Protein AF-A0A6S9CCI7-F1 (afdb_monomer_lite)

InterPro domains:
  IPR003323 OTU domain [PS50802] (59-179)
  IPR019400 Peptidase C65, otubain [PF10275] (10-179)
  IPR038765 Papain-like cysteine peptidase superfamily [SSF54001] (11-179)
  IPR042467 Peptidase C65, otubain, subdomain 2 [G3DSA:1.20.1300.20] (3-134)

Sequence (179 aa):
MKYIEAKNSIDLVAQRGYDRSTIEMFHEELVDLFTSLSPPSSSDSSPPQLNQSTLHSTLNEENAMSDYCTWYLRLLTACHLKSDPDRFIYFLDVDDGQYPGGMDIPTFCSREVEPMGRECGMVQVLALAEVMGVRVVIEYMDGRGGSGGGLVCHEFGKEDAKMTIFLLYRPGHYDILYK

Foldseek 3Di:
DALVLLLCVLVLLVVLPDDSVVLVVLSVLLSLLRQLCDDDDPDPDRDHRDDPVRNVVQCPDPPHSVVSPQLVLLSQLLSQCVVCQVVLQVVVPQPPPPDPPGDGSNRCSVPARNDPPHDDDPSSVQSSCASVLEKEKEFEPAPPADPPRGTDIDIHHDPPRPHYWYWYDDVVDIDGDDD

Organism: NCBI:txid49249

pLDDT: mean 86.78, std 11.99, range [52.09, 97.06]

Radius of gyration: 17.75 Å; chains: 1; bounding box: 38×32×54 Å

Secondary structure (DSSP, 8-state):
--HHHHHHHHHHHHHTT--HHHHHHHHHHHHHHHHHHSPPPSSS-PPPPPPHHHHHHHHTSTTSHHHHHHHHHHHHHHHHHTTSHHHHGGGS-SSSSSSTT---HHHHIIIIISSTTPPP-HHHHHHHHHHTT-EEEEEEEEEEEPTTSPEEEEEES-TT-S-EEEEEEETTEEEEEP-

Structure (mmCIF, N/CA/C/O backbone):
data_AF-A0A6S9CCI7-F1
#
_entry.id   AF-A0A6S9CCI7-F1
#
loop_
_atom_site.group_PDB
_atom_site.id
_atom_site.type_symbol
_atom_site.label_atom_id
_atom_site.label_alt_id
_atom_site.label_comp_id
_atom_site.label_asym_id
_atom_site.label_entity_id
_atom_site.label_seq_id
_atom_site.pdbx_PDB_ins_code
_atom_site.Cartn_x
_atom_site.Cartn_y
_atom_site.Cartn_z
_atom_site.occupancy
_atom_site.B_iso_or_equiv
_atom_site.auth_seq_id
_atom_site.auth_comp_id
_atom_site.auth_asym_id
_atom_site.auth_atom_id
_atom_site.pdbx_PDB_model_num
ATOM 1 N N . MET A 1 1 ? -8.063 -5.995 5.539 1.00 68.19 1 MET A N 1
ATOM 2 C CA . MET A 1 1 ? -7.111 -6.234 6.617 1.00 68.19 1 MET A CA 1
ATOM 3 C C . MET A 1 1 ? -7.850 -5.920 7.887 1.00 68.19 1 MET A C 1
ATOM 5 O O . MET A 1 1 ? -8.318 -4.800 8.054 1.00 68.19 1 MET A O 1
ATOM 9 N N . LYS A 1 2 ? -8.089 -6.923 8.721 1.00 73.81 2 LYS A N 1
ATOM 10 C CA . LYS A 1 2 ? -8.662 -6.728 10.055 1.00 73.81 2 LYS A CA 1
ATOM 11 C C . LYS A 1 2 ? -7.560 -6.296 11.021 1.00 73.81 2 LYS A C 1
ATOM 13 O O . LYS A 1 2 ? -6.393 -6.579 10.776 1.00 73.81 2 LYS A O 1
ATOM 18 N N . TYR A 1 3 ? -7.937 -5.731 12.167 1.00 72.62 3 TYR A N 1
ATOM 19 C CA . TYR A 1 3 ? -7.005 -5.401 13.254 1.00 72.62 3 TYR A CA 1
ATOM 20 C C . TYR A 1 3 ? -6.021 -6.541 13.583 1.00 72.62 3 TYR A C 1
ATOM 22 O O . TYR A 1 3 ? -4.822 -6.317 13.682 1.00 72.62 3 TYR A O 1
ATOM 30 N N . ILE A 1 4 ? -6.505 -7.786 13.679 1.00 70.06 4 ILE A N 1
ATOM 31 C CA . ILE A 1 4 ? -5.660 -8.960 13.972 1.00 70.06 4 ILE A CA 1
ATOM 32 C C . ILE A 1 4 ? -4.626 -9.204 12.863 1.00 70.06 4 ILE A C 1
ATOM 34 O O . ILE A 1 4 ? -3.488 -9.566 13.147 1.00 70.06 4 ILE A O 1
ATOM 38 N N . GLU A 1 5 ? -5.011 -9.003 11.604 1.00 80.19 5 GLU A N 1
ATOM 39 C CA . GLU A 1 5 ? -4.107 -9.164 10.462 1.00 80.19 5 GLU A CA 1
ATOM 40 C C . GLU A 1 5 ? -3.040 -8.065 10.476 1.00 80.19 5 GLU A C 1
ATOM 42 O O . GLU A 1 5 ? -1.868 -8.374 10.292 1.00 80.19 5 GLU A O 1
ATOM 47 N N . ALA A 1 6 ? -3.421 -6.817 10.779 1.00 79.06 6 ALA A N 1
ATOM 48 C CA . ALA A 1 6 ? -2.479 -5.711 10.952 1.00 79.06 6 ALA A CA 1
ATOM 49 C C . ALA A 1 6 ? -1.524 -5.956 12.126 1.00 79.06 6 ALA A C 1
ATOM 51 O O . ALA A 1 6 ? -0.321 -5.800 11.991 1.00 79.06 6 ALA A O 1
ATOM 52 N N . LYS A 1 7 ? -2.019 -6.438 13.267 1.00 83.19 7 LYS A N 1
ATOM 53 C CA . LYS A 1 7 ? -1.173 -6.753 14.425 1.00 83.19 7 LYS A CA 1
ATOM 54 C C . LYS A 1 7 ? -0.117 -7.819 14.110 1.00 83.19 7 LYS A C 1
ATOM 56 O O . LYS A 1 7 ? 1.019 -7.703 14.554 1.00 83.19 7 LYS A O 1
ATOM 61 N N . ASN A 1 8 ? -0.477 -8.829 13.323 1.00 87.94 8 ASN A N 1
ATOM 62 C CA . ASN A 1 8 ? 0.421 -9.933 12.980 1.00 87.94 8 ASN A CA 1
ATOM 63 C C . ASN A 1 8 ? 1.286 -9.653 11.737 1.00 87.94 8 ASN A C 1
ATOM 65 O O . ASN A 1 8 ? 2.134 -10.473 11.384 1.00 87.94 8 ASN A O 1
ATOM 69 N N . SER A 1 9 ? 1.095 -8.522 11.048 1.00 89.31 9 SER A N 1
ATOM 70 C CA . SER A 1 9 ? 1.793 -8.258 9.786 1.00 89.31 9 SER A CA 1
ATOM 71 C C . SER A 1 9 ? 3.292 -8.021 9.957 1.00 89.31 9 SER A C 1
ATOM 73 O O . SER A 1 9 ? 4.051 -8.256 9.021 1.00 89.31 9 SER A O 1
ATOM 75 N N . ILE A 1 10 ? 3.748 -7.634 11.151 1.00 91.56 10 ILE A N 1
ATOM 76 C CA . ILE A 1 10 ? 5.177 -7.464 11.439 1.00 91.56 10 ILE A CA 1
ATOM 77 C C . ILE A 1 10 ? 5.970 -8.766 11.280 1.00 91.56 10 ILE A C 1
ATOM 79 O O . ILE A 1 10 ? 7.098 -8.736 10.793 1.00 91.56 10 ILE A O 1
ATOM 83 N N . ASP A 1 11 ? 5.372 -9.918 11.598 1.00 90.12 11 ASP A N 1
ATOM 84 C CA . ASP A 1 11 ? 6.037 -11.214 11.438 1.00 90.12 11 ASP A CA 1
ATOM 85 C C . ASP A 1 11 ? 6.180 -11.585 9.954 1.00 90.12 11 ASP A C 1
ATOM 87 O O . ASP A 1 11 ? 7.211 -12.126 9.551 1.00 90.12 11 ASP A O 1
ATOM 91 N N . LEU A 1 12 ? 5.182 -11.246 9.125 1.00 87.31 12 LEU A N 1
ATOM 92 C CA . LEU A 1 12 ? 5.253 -11.415 7.670 1.00 87.31 12 LEU A CA 1
ATOM 93 C C . LEU A 1 12 ? 6.400 -10.588 7.087 1.00 87.31 12 LEU A C 1
ATOM 95 O O . LEU A 1 12 ? 7.169 -11.086 6.269 1.00 87.31 12 LEU A O 1
ATOM 99 N N . VAL A 1 13 ? 6.517 -9.335 7.520 1.00 89.56 13 VAL A N 1
ATOM 100 C CA . VAL A 1 13 ? 7.564 -8.425 7.061 1.00 89.56 13 VAL A CA 1
ATOM 101 C C . VAL A 1 13 ? 8.944 -8.916 7.517 1.00 89.56 13 VAL A C 1
ATOM 103 O O . VAL A 1 13 ? 9.854 -9.038 6.700 1.00 89.56 13 VAL A O 1
ATOM 106 N N . ALA A 1 14 ? 9.099 -9.312 8.782 1.00 89.94 14 ALA A N 1
ATOM 107 C CA . ALA A 1 14 ? 10.364 -9.838 9.298 1.00 89.94 14 ALA A CA 1
ATOM 108 C C . ALA A 1 14 ? 10.836 -11.103 8.550 1.00 89.94 14 ALA A C 1
ATOM 110 O O . ALA A 1 14 ? 12.015 -11.236 8.223 1.00 89.94 14 ALA A O 1
ATOM 111 N N . GLN A 1 15 ? 9.916 -12.005 8.185 1.00 89.19 15 GLN A N 1
ATOM 112 C CA . GLN A 1 15 ? 10.227 -13.194 7.374 1.00 89.19 15 GLN A CA 1
ATOM 113 C C . GLN A 1 15 ? 10.758 -12.862 5.969 1.00 89.19 15 GLN A C 1
ATOM 115 O O . GLN A 1 15 ? 11.379 -13.714 5.332 1.00 89.19 15 GLN A O 1
ATOM 120 N N . ARG A 1 16 ? 10.536 -11.639 5.473 1.00 87.25 16 ARG A N 1
ATOM 121 C CA . ARG A 1 16 ? 11.053 -11.150 4.183 1.00 87.25 16 ARG A CA 1
ATOM 122 C C . ARG A 1 16 ? 12.398 -10.429 4.295 1.00 87.25 16 ARG A C 1
ATOM 124 O O . ARG A 1 16 ? 12.861 -9.868 3.306 1.00 87.25 16 ARG A O 1
ATOM 131 N N . GLY A 1 17 ? 13.045 -10.504 5.459 1.00 87.31 17 GLY A N 1
ATOM 132 C CA . GLY A 1 17 ? 14.413 -10.029 5.671 1.00 87.31 17 GLY A CA 1
ATOM 133 C C . GLY A 1 17 ? 14.518 -8.586 6.158 1.00 87.31 17 GLY A C 1
ATOM 134 O O . GLY A 1 17 ? 15.623 -8.051 6.194 1.00 87.31 17 GLY A O 1
ATOM 135 N N . TYR A 1 18 ? 13.403 -7.958 6.536 1.00 90.81 18 TYR A N 1
ATOM 136 C CA . TYR A 1 18 ? 13.426 -6.640 7.165 1.00 90.81 18 TYR A CA 1
ATOM 137 C C . TYR A 1 18 ? 13.670 -6.766 8.667 1.00 90.81 18 TYR A C 1
ATOM 139 O O . TYR A 1 18 ? 13.111 -7.638 9.336 1.00 90.81 18 TYR A O 1
ATOM 147 N N . ASP A 1 19 ? 14.508 -5.881 9.197 1.00 92.94 19 ASP A N 1
ATOM 148 C CA . ASP A 1 19 ? 14.838 -5.860 10.615 1.00 92.94 19 ASP A CA 1
ATOM 149 C C . ASP A 1 19 ? 13.627 -5.438 11.460 1.00 92.94 19 ASP A C 1
ATOM 151 O O . ASP A 1 19 ? 13.086 -4.346 11.280 1.00 92.94 19 ASP A O 1
ATOM 155 N N . ARG A 1 20 ? 13.214 -6.302 12.398 1.00 92.50 20 ARG A N 1
ATOM 156 C CA . ARG A 1 20 ? 12.014 -6.088 13.222 1.00 92.50 20 ARG A CA 1
ATOM 157 C C . ARG A 1 20 ? 12.106 -4.800 14.038 1.00 92.50 20 ARG A C 1
ATOM 159 O O . ARG A 1 20 ? 11.148 -4.038 14.050 1.00 92.50 20 ARG A O 1
ATOM 166 N N . SER A 1 21 ? 13.251 -4.542 14.670 1.00 90.69 21 SER A N 1
ATOM 167 C CA . SER A 1 21 ? 13.452 -3.336 15.484 1.00 90.69 21 SER A CA 1
ATOM 168 C C . SER A 1 21 ? 13.359 -2.046 14.671 1.00 90.69 21 SER A C 1
ATOM 170 O O . SER A 1 21 ? 12.914 -1.026 15.183 1.00 90.69 21 SER A O 1
ATOM 172 N N . THR A 1 22 ? 13.737 -2.085 13.393 1.00 90.94 22 THR A N 1
ATOM 173 C CA . THR A 1 22 ? 13.669 -0.923 12.498 1.00 90.94 22 THR A CA 1
ATOM 174 C C . THR A 1 22 ? 12.235 -0.609 12.063 1.00 90.94 22 THR A C 1
ATOM 176 O O . THR A 1 22 ? 11.911 0.547 11.803 1.00 90.94 22 THR A O 1
ATOM 179 N N . ILE A 1 23 ? 11.368 -1.622 11.976 1.00 93.44 23 ILE A N 1
ATOM 180 C CA . ILE A 1 23 ? 9.999 -1.476 11.451 1.00 93.44 23 ILE A CA 1
ATOM 181 C C . ILE A 1 23 ? 8.927 -1.352 12.539 1.00 93.44 23 ILE A C 1
ATOM 183 O O . ILE A 1 23 ? 7.795 -0.998 12.222 1.00 93.44 23 ILE A O 1
ATOM 187 N N . GLU A 1 24 ? 9.267 -1.668 13.791 1.00 94.00 24 GLU A N 1
ATOM 188 C CA . GLU A 1 24 ? 8.329 -1.771 14.916 1.00 94.00 24 GLU A CA 1
ATOM 189 C C . GLU A 1 24 ? 7.544 -0.477 15.142 1.00 94.00 24 GLU A C 1
ATOM 191 O O . GLU A 1 24 ? 6.321 -0.515 15.151 1.00 94.00 24 GLU A O 1
ATOM 196 N N . MET A 1 25 ? 8.214 0.677 15.169 1.00 94.06 25 MET A N 1
ATOM 197 C CA . MET A 1 25 ? 7.549 1.977 15.330 1.00 94.06 25 MET A CA 1
ATOM 198 C C . MET A 1 25 ? 6.490 2.239 14.245 1.00 94.06 25 MET A C 1
ATOM 200 O O . MET A 1 25 ? 5.372 2.644 14.541 1.00 94.06 25 MET A O 1
ATOM 204 N N . PHE A 1 26 ? 6.811 1.981 12.974 1.00 94.69 26 PHE A N 1
ATOM 205 C CA . PHE A 1 26 ? 5.873 2.212 11.867 1.00 94.69 26 PHE A CA 1
ATOM 206 C C . PHE A 1 26 ? 4.696 1.230 11.890 1.00 94.69 26 PHE A C 1
ATOM 208 O O . PHE A 1 26 ? 3.581 1.562 11.483 1.00 94.69 26 PHE A O 1
ATOM 215 N N . HIS A 1 27 ? 4.953 0.005 12.350 1.00 95.00 27 HIS A N 1
ATOM 216 C CA . HIS A 1 27 ? 3.925 -1.005 12.559 1.00 95.00 27 HIS A CA 1
ATOM 217 C C . HIS A 1 27 ? 2.963 -0.601 13.677 1.00 95.00 27 HIS A C 1
ATOM 219 O O . HIS A 1 27 ? 1.751 -0.676 13.477 1.00 95.00 27 HIS A O 1
ATOM 225 N N . GLU A 1 28 ? 3.495 -0.158 14.817 1.00 93.81 28 GLU A N 1
ATOM 226 C CA . GLU A 1 28 ? 2.718 0.288 15.976 1.00 93.81 28 GLU A CA 1
ATOM 227 C C . GLU A 1 28 ? 1.769 1.428 15.599 1.00 93.81 28 GLU A C 1
ATOM 229 O O . GLU A 1 28 ? 0.574 1.327 15.859 1.00 93.81 28 GLU A O 1
ATOM 234 N N . GLU A 1 29 ? 2.248 2.428 14.858 1.00 93.81 29 GLU A N 1
ATOM 235 C CA . GLU A 1 29 ? 1.430 3.551 14.375 1.00 93.81 29 GLU A CA 1
ATOM 236 C C . GLU A 1 29 ? 0.251 3.098 13.497 1.00 93.81 29 GLU A C 1
ATOM 238 O O . GLU A 1 29 ? -0.879 3.569 13.659 1.00 93.81 29 GLU A O 1
ATOM 243 N N . LEU A 1 30 ? 0.468 2.128 12.598 1.00 93.75 30 LEU A N 1
ATOM 244 C CA . LEU A 1 30 ? -0.618 1.567 11.787 1.00 93.75 30 LEU A CA 1
ATOM 245 C C . LEU A 1 30 ? -1.634 0.803 12.652 1.00 93.75 30 LEU A C 1
ATOM 247 O O . LEU A 1 30 ? -2.848 0.890 12.432 1.00 93.75 30 LEU A O 1
ATOM 251 N N . VAL A 1 31 ? -1.148 0.024 13.621 1.00 92.06 31 VAL A N 1
ATOM 252 C CA . VAL A 1 31 ? -1.998 -0.740 14.542 1.00 92.06 31 VAL A CA 1
ATOM 253 C C . VAL A 1 31 ? -2.821 0.200 15.420 1.00 92.06 31 VAL A C 1
ATOM 255 O O . VAL A 1 31 ? -4.018 -0.041 15.607 1.00 92.06 31 VAL A O 1
ATOM 258 N N . ASP A 1 32 ? -2.226 1.282 15.909 1.00 90.62 32 ASP A N 1
ATOM 259 C CA . ASP A 1 32 ? -2.890 2.299 16.719 1.00 90.62 32 ASP A CA 1
ATOM 260 C C . ASP A 1 32 ? -3.954 3.039 15.913 1.00 90.62 32 ASP A C 1
ATOM 262 O O . ASP A 1 32 ? -5.095 3.160 16.374 1.00 90.62 32 ASP A O 1
ATOM 266 N N . LEU A 1 33 ? -3.652 3.412 14.664 1.00 90.62 33 LEU A N 1
ATOM 267 C CA . LEU A 1 33 ? -4.640 3.985 13.753 1.00 90.62 33 LEU A CA 1
ATOM 268 C C . LEU A 1 33 ? -5.849 3.051 13.594 1.00 90.62 33 LEU A C 1
ATOM 270 O O . LEU A 1 33 ? -6.986 3.474 13.806 1.00 90.62 33 LEU A O 1
ATOM 274 N N . PHE A 1 34 ? -5.649 1.763 13.301 1.00 88.38 34 PHE A N 1
ATOM 275 C CA . PHE A 1 34 ? -6.773 0.824 13.173 1.00 88.38 34 PHE A CA 1
ATOM 276 C C . PHE A 1 34 ? -7.513 0.557 14.484 1.00 88.38 34 PHE A C 1
ATOM 278 O O . PHE A 1 34 ? -8.732 0.352 14.469 1.00 88.38 34 PHE A O 1
ATOM 285 N N . THR A 1 35 ? -6.811 0.574 15.614 1.00 87.69 35 THR A N 1
ATOM 286 C CA . THR A 1 35 ? -7.432 0.447 16.939 1.00 87.69 35 THR A CA 1
ATOM 287 C C . THR A 1 35 ? -8.349 1.633 17.206 1.00 87.69 35 THR A C 1
ATOM 289 O O . THR A 1 35 ? -9.493 1.441 17.606 1.00 87.69 35 THR A O 1
ATOM 292 N N . SER A 1 36 ? -7.884 2.844 16.897 1.00 85.31 36 SER A N 1
ATOM 293 C CA . SER A 1 36 ? -8.622 4.092 17.103 1.00 85.31 36 SER A CA 1
ATOM 294 C C . SER A 1 36 ? -9.888 4.221 16.243 1.00 85.31 36 SER A C 1
ATOM 296 O O . SER A 1 36 ? -10.803 4.971 16.588 1.00 85.31 36 SER A O 1
ATOM 298 N N . LEU A 1 37 ? -9.951 3.479 15.130 1.00 83.81 37 LEU A N 1
ATOM 299 C CA . LEU A 1 37 ? -11.089 3.429 14.209 1.00 83.81 37 LEU A CA 1
ATOM 300 C C . LEU A 1 37 ? -12.074 2.297 14.530 1.00 83.81 37 LEU A C 1
ATOM 302 O O . LEU A 1 37 ? -13.224 2.333 14.084 1.00 83.81 37 LEU A O 1
ATOM 306 N N . SER A 1 38 ? -11.635 1.282 15.275 1.00 80.19 38 SER A N 1
ATOM 307 C CA . SER A 1 38 ? -12.456 0.121 15.609 1.00 80.19 38 SER A CA 1
ATOM 308 C C . SER A 1 38 ? -13.514 0.477 16.663 1.00 80.19 38 SER A C 1
ATOM 310 O O . SER A 1 38 ? -13.240 1.266 17.567 1.00 80.19 38 SER A O 1
ATOM 312 N N . PRO A 1 39 ? -14.734 -0.089 16.583 1.00 70.00 39 PRO A N 1
ATOM 313 C CA . PRO A 1 39 ? -15.746 0.134 17.609 1.00 70.00 39 PRO A CA 1
ATOM 314 C C . PRO A 1 39 ? -15.256 -0.414 18.960 1.00 70.00 39 PRO A C 1
ATOM 316 O O . PRO A 1 39 ? -14.529 -1.413 18.978 1.00 70.00 39 PRO A O 1
ATOM 319 N N . PRO A 1 40 ? -15.661 0.192 20.090 1.00 64.31 40 PRO A N 1
ATOM 320 C CA . PRO A 1 40 ? -15.212 -0.235 21.408 1.00 64.31 40 PRO A CA 1
ATOM 321 C C . PRO A 1 40 ? -15.573 -1.703 21.650 1.00 64.31 40 PRO A C 1
ATOM 323 O O . PRO A 1 40 ? -16.740 -2.098 21.592 1.00 64.31 40 PRO A O 1
ATOM 326 N N . SER A 1 41 ? -14.561 -2.523 21.933 1.00 59.53 41 SER A N 1
ATOM 327 C CA . SER A 1 41 ? -14.778 -3.852 22.496 1.00 59.53 41 SER A CA 1
ATOM 328 C C . SER A 1 41 ? -15.280 -3.698 23.928 1.00 59.53 41 SER A C 1
ATOM 330 O O . SER A 1 41 ? -14.740 -2.899 24.685 1.00 59.53 41 SER A O 1
ATOM 332 N N . SER A 1 42 ? -16.274 -4.487 24.331 1.00 57.78 42 SER A N 1
ATOM 333 C CA . SER A 1 42 ? -16.890 -4.470 25.670 1.00 57.78 42 SER A CA 1
ATOM 334 C C . SER A 1 42 ? -15.949 -4.829 26.837 1.00 57.78 42 SER A C 1
ATOM 336 O O . SER A 1 42 ? -16.409 -5.023 27.958 1.00 57.78 42 SER A O 1
ATOM 338 N N . SER A 1 43 ? -14.650 -4.970 26.584 1.00 59.31 43 SER A N 1
ATOM 339 C CA . SER A 1 43 ? -13.600 -5.151 27.581 1.00 59.31 43 SER A CA 1
ATOM 340 C C . SER A 1 43 ? -12.830 -3.837 27.735 1.00 59.31 43 SER A C 1
ATO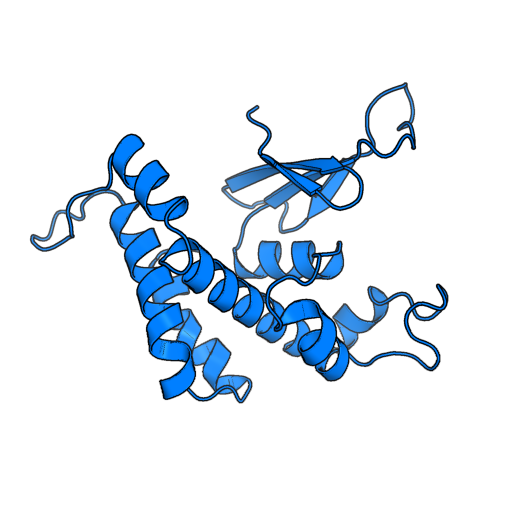M 342 O O . SER A 1 43 ? -12.109 -3.438 26.821 1.00 59.31 43 SER A O 1
ATOM 344 N N . ASP A 1 44 ? -13.016 -3.183 28.881 1.00 54.34 44 ASP A N 1
ATOM 345 C CA . ASP A 1 44 ? -12.392 -1.919 29.285 1.00 54.34 44 ASP A CA 1
ATOM 346 C C . ASP A 1 44 ? -10.881 -1.876 29.003 1.00 54.34 44 ASP A C 1
ATOM 348 O O . ASP A 1 44 ? -10.142 -2.723 29.506 1.00 54.34 44 ASP A O 1
ATOM 352 N N . SER A 1 45 ? -10.456 -0.880 28.208 1.00 60.56 45 SER A N 1
ATOM 353 C CA . SER A 1 45 ? -9.089 -0.331 27.995 1.00 60.56 45 SER A CA 1
ATOM 354 C C . SER A 1 45 ? -8.801 0.078 26.541 1.00 60.56 45 SER A C 1
ATOM 356 O O . SER A 1 45 ? -7.675 0.455 26.223 1.00 60.56 45 SER A O 1
ATOM 358 N N . SER A 1 46 ? -9.786 0.043 25.636 1.00 56.72 46 SER A N 1
ATOM 359 C CA . SER A 1 46 ? -9.595 0.571 24.281 1.00 56.72 46 SER A CA 1
ATOM 360 C C . SER A 1 46 ? -9.406 2.100 24.316 1.00 56.72 46 SER A C 1
ATOM 362 O O . SER A 1 46 ? -10.160 2.776 25.024 1.00 56.72 46 SER A O 1
ATOM 364 N N . PRO A 1 47 ? -8.436 2.666 23.572 1.00 60.44 47 PRO A N 1
ATOM 365 C CA . PRO A 1 47 ? -8.306 4.114 23.438 1.00 60.44 47 PRO A CA 1
ATOM 366 C C . PRO A 1 47 ? -9.608 4.725 22.886 1.00 60.44 47 PRO A C 1
ATOM 368 O O . PRO A 1 47 ? -10.348 4.049 22.164 1.00 60.44 47 PRO A O 1
ATOM 371 N N . PRO A 1 48 ? -9.926 5.985 23.239 1.00 64.00 48 PRO A N 1
ATOM 372 C CA . PRO A 1 48 ? -11.141 6.638 22.773 1.00 64.00 48 PRO A CA 1
ATOM 373 C C . PRO A 1 48 ? -11.168 6.676 21.243 1.00 64.00 48 PRO A C 1
ATOM 375 O O . PRO A 1 48 ? -10.182 7.047 20.608 1.00 64.00 48 PRO A O 1
ATOM 378 N N . GLN A 1 49 ? -12.309 6.301 20.662 1.00 72.56 49 GLN A N 1
ATOM 379 C CA . GLN A 1 49 ? -12.497 6.333 19.216 1.00 72.56 49 GLN A CA 1
ATOM 380 C C . GLN A 1 49 ? -12.277 7.760 18.702 1.00 72.56 49 GLN A C 1
ATOM 382 O O . GLN A 1 49 ? -12.862 8.714 19.230 1.00 72.56 49 GLN A O 1
ATOM 387 N N . LEU A 1 50 ? -11.446 7.913 17.671 1.00 77.94 50 LEU A N 1
ATOM 388 C CA . LEU A 1 50 ? -11.226 9.223 17.071 1.00 77.94 50 LEU A CA 1
ATOM 389 C C . LEU A 1 50 ? -12.503 9.655 16.352 1.00 77.94 50 LEU A C 1
ATOM 391 O O . LEU A 1 50 ? -13.013 8.965 15.468 1.00 77.94 50 LEU A O 1
ATOM 395 N N . ASN A 1 51 ? -13.028 10.821 16.725 1.00 85.75 51 ASN A N 1
ATOM 396 C CA . ASN A 1 51 ? -14.069 11.453 15.928 1.00 85.75 51 ASN A CA 1
ATOM 397 C C . ASN A 1 51 ? -13.476 11.933 14.588 1.00 85.75 51 ASN A C 1
ATOM 399 O O . ASN A 1 51 ? -12.260 12.078 14.443 1.00 85.75 51 ASN A O 1
ATOM 403 N N . GLN A 1 52 ? -14.341 12.231 13.619 1.00 87.38 52 GLN A N 1
ATOM 404 C CA . GLN A 1 52 ? -13.924 12.621 12.269 1.00 87.38 52 GLN A CA 1
ATOM 405 C C . GLN A 1 52 ? -12.947 13.810 12.247 1.00 87.38 52 GLN A C 1
ATOM 407 O O . GLN A 1 52 ? -12.004 13.802 11.460 1.00 87.38 52 GLN A O 1
ATOM 412 N N . SER A 1 53 ? -13.144 14.823 13.099 1.00 91.50 53 SER A N 1
ATOM 413 C CA . SER A 1 53 ? -12.273 16.007 13.126 1.00 91.50 53 SER A CA 1
ATOM 414 C C . SER A 1 53 ? -10.880 15.699 13.668 1.00 91.50 53 SER A C 1
ATOM 416 O O . SER A 1 53 ? -9.891 16.156 13.097 1.00 91.50 53 SER A O 1
ATOM 418 N N . THR A 1 54 ? -10.789 14.887 14.724 1.00 90.69 54 THR A N 1
ATOM 419 C CA . THR A 1 54 ? -9.502 14.482 15.290 1.00 90.69 54 THR A CA 1
ATOM 420 C C . THR A 1 54 ? -8.765 13.574 14.317 1.00 90.69 54 THR A C 1
ATOM 422 O O . THR A 1 54 ? -7.606 13.836 14.035 1.00 90.69 54 THR A O 1
ATOM 425 N N . LEU A 1 55 ? -9.453 12.598 13.714 1.00 91.62 55 LEU A N 1
ATOM 426 C CA . LEU A 1 55 ? -8.868 11.736 12.686 1.00 91.62 55 LEU A CA 1
ATOM 427 C C . LEU A 1 55 ? -8.313 12.551 11.512 1.00 91.62 55 LEU A C 1
ATOM 429 O O . LEU A 1 55 ? -7.184 12.331 11.087 1.00 91.62 55 LEU A O 1
ATOM 433 N N . HIS A 1 56 ? -9.091 13.513 11.007 1.00 93.19 56 HIS A N 1
ATOM 434 C CA . HIS A 1 56 ? -8.638 14.388 9.931 1.00 93.19 56 HIS A CA 1
ATOM 435 C C . HIS A 1 56 ? -7.396 15.185 10.342 1.00 93.19 56 HIS A C 1
ATOM 437 O O . HIS A 1 56 ? -6.449 15.264 9.568 1.00 93.19 56 HIS A O 1
ATOM 443 N N . SER A 1 57 ? -7.378 15.762 11.546 1.00 94.25 57 SER A N 1
ATOM 444 C CA . SER A 1 57 ? -6.209 16.495 12.043 1.00 94.25 57 SER A CA 1
ATOM 445 C C . SER A 1 57 ? -4.980 15.594 12.163 1.00 94.25 57 SER A C 1
ATOM 447 O O . SER A 1 57 ? -3.916 15.976 11.697 1.00 94.25 57 SER A O 1
ATOM 449 N N . THR A 1 58 ? -5.132 14.400 12.740 1.00 92.75 58 THR A N 1
ATOM 450 C CA . THR A 1 58 ? -4.044 13.430 12.930 1.00 92.75 58 THR A CA 1
ATOM 451 C C . THR A 1 58 ? -3.459 12.960 11.599 1.00 92.75 58 THR A C 1
ATOM 453 O O . THR A 1 58 ? -2.246 12.873 11.454 1.00 92.75 58 THR A O 1
ATOM 456 N N . LEU A 1 59 ? -4.299 12.698 10.593 1.00 94.56 59 LEU A N 1
ATOM 457 C CA . LEU A 1 59 ? -3.833 12.253 9.273 1.00 94.56 59 LEU A CA 1
ATOM 458 C C . LEU A 1 59 ? -3.238 13.377 8.406 1.00 94.56 59 LEU A C 1
ATOM 460 O O . LEU A 1 59 ? -2.643 13.081 7.373 1.00 94.56 59 LEU A O 1
ATOM 464 N N . ASN A 1 60 ? -3.392 14.644 8.804 1.00 95.69 60 ASN A N 1
ATOM 465 C CA . ASN A 1 60 ? -2.813 15.804 8.115 1.00 95.69 60 ASN A CA 1
ATOM 466 C C . ASN A 1 60 ? -1.624 16.421 8.873 1.00 95.69 60 ASN A C 1
ATOM 468 O O . ASN A 1 60 ? -1.134 17.478 8.478 1.00 95.69 60 ASN A O 1
ATOM 472 N N . GLU A 1 61 ? -1.167 15.802 9.960 1.00 95.19 61 GLU A N 1
ATOM 473 C CA . GLU A 1 61 ? 0.053 16.225 10.642 1.00 95.19 61 GLU A CA 1
ATOM 474 C C . GLU A 1 61 ? 1.286 15.777 9.838 1.00 95.19 61 GLU A C 1
ATOM 476 O O . GLU A 1 61 ? 1.438 14.597 9.511 1.00 95.19 61 GLU A O 1
ATOM 481 N N . GLU A 1 62 ? 2.150 16.731 9.484 1.00 92.25 62 GLU A N 1
ATOM 482 C CA . GLU A 1 62 ? 3.355 16.478 8.687 1.00 92.25 62 GLU A CA 1
ATOM 483 C C . GLU A 1 62 ? 4.389 15.665 9.478 1.00 92.25 62 GLU A C 1
ATOM 485 O O . GLU A 1 62 ? 4.671 15.977 10.635 1.00 92.25 62 GLU A O 1
ATOM 490 N N . ASN A 1 63 ? 5.034 14.687 8.833 1.00 91.38 63 ASN A N 1
ATOM 491 C CA . ASN A 1 63 ? 6.071 13.839 9.434 1.00 91.38 63 ASN A CA 1
ATOM 492 C C . ASN A 1 63 ? 5.589 13.063 10.673 1.00 91.38 63 ASN A C 1
ATOM 494 O O . ASN A 1 63 ? 6.359 12.835 11.608 1.00 91.38 63 ASN A O 1
ATOM 498 N N . ALA A 1 64 ? 4.313 12.672 10.681 1.00 94.19 64 ALA A N 1
ATOM 499 C CA . ALA A 1 64 ? 3.665 11.988 11.796 1.00 94.19 64 ALA A CA 1
ATOM 500 C C . ALA A 1 64 ? 2.939 10.709 11.334 1.00 94.19 64 ALA A C 1
ATOM 502 O O . ALA A 1 64 ? 3.352 10.052 10.374 1.00 94.19 64 ALA A O 1
ATOM 503 N N . MET A 1 65 ? 1.848 10.345 12.018 1.00 93.81 65 MET A N 1
ATOM 504 C CA . MET A 1 65 ? 1.121 9.081 11.850 1.00 93.81 65 MET A CA 1
ATOM 505 C C . MET A 1 65 ? 0.830 8.726 10.384 1.00 93.81 65 MET A C 1
ATOM 507 O O . MET A 1 65 ? 1.009 7.575 9.988 1.00 93.81 65 MET A O 1
ATOM 511 N N . SER A 1 66 ? 0.413 9.693 9.559 1.00 95.19 66 SER A N 1
ATOM 512 C CA . SER A 1 66 ? 0.102 9.456 8.140 1.00 95.19 66 SER A CA 1
ATOM 513 C C . SER A 1 66 ? 1.320 8.989 7.334 1.00 95.19 66 SER A C 1
ATOM 515 O O . SER A 1 66 ? 1.235 8.014 6.579 1.00 95.19 66 SER A O 1
ATOM 517 N N . ASP A 1 67 ? 2.478 9.618 7.545 1.00 95.62 67 ASP A N 1
ATOM 518 C CA . ASP A 1 67 ? 3.721 9.264 6.858 1.00 95.62 67 ASP A CA 1
ATOM 519 C C . ASP A 1 67 ? 4.237 7.902 7.326 1.00 95.62 67 ASP A C 1
ATOM 521 O O . ASP A 1 67 ? 4.664 7.084 6.506 1.00 95.62 67 ASP A O 1
ATOM 525 N N . TYR A 1 68 ? 4.124 7.613 8.625 1.00 96.06 68 TYR A N 1
ATOM 526 C CA . TYR A 1 68 ? 4.527 6.331 9.203 1.00 96.06 68 TYR A CA 1
ATOM 527 C C . TYR A 1 68 ? 3.648 5.172 8.733 1.00 96.06 68 TYR A C 1
ATOM 529 O O . TYR A 1 68 ? 4.163 4.137 8.296 1.00 96.06 68 TYR A O 1
ATOM 537 N N . CYS A 1 69 ? 2.330 5.372 8.717 1.00 96.31 69 CYS A N 1
ATOM 538 C CA . CYS A 1 69 ? 1.391 4.416 8.142 1.00 96.31 69 CYS A CA 1
ATOM 539 C C . CYS A 1 69 ? 1.678 4.198 6.652 1.00 96.31 69 CYS A C 1
ATOM 541 O O . CYS A 1 69 ? 1.724 3.057 6.192 1.00 96.31 69 CYS A O 1
ATOM 543 N N . THR A 1 70 ? 1.917 5.272 5.894 1.00 95.88 70 THR A N 1
ATOM 544 C CA . THR A 1 70 ? 2.240 5.192 4.461 1.00 95.88 70 THR A CA 1
ATOM 545 C C . THR A 1 70 ? 3.516 4.392 4.223 1.00 95.88 70 THR A C 1
ATOM 547 O O . THR A 1 70 ? 3.542 3.518 3.353 1.00 95.88 70 THR A O 1
ATOM 550 N N . TRP A 1 71 ? 4.561 4.636 5.015 1.00 95.94 71 TRP A N 1
ATOM 551 C CA . TRP A 1 71 ? 5.813 3.893 4.935 1.00 95.94 71 TRP A CA 1
ATOM 552 C C . TRP A 1 71 ? 5.600 2.397 5.199 1.00 95.94 71 TRP A C 1
ATOM 554 O O . TRP A 1 71 ? 6.039 1.550 4.418 1.00 95.94 71 TRP A O 1
ATOM 564 N N . TYR A 1 72 ? 4.851 2.051 6.248 1.00 97.00 72 TYR A N 1
ATOM 565 C CA . TYR A 1 72 ? 4.583 0.651 6.567 1.00 97.00 72 TYR A CA 1
ATOM 566 C C . TYR A 1 72 ? 3.717 -0.043 5.501 1.00 97.00 72 TYR A C 1
ATOM 568 O O . TYR A 1 72 ? 3.973 -1.192 5.138 1.00 97.00 72 TYR A O 1
ATOM 576 N N . LEU A 1 73 ? 2.731 0.651 4.922 1.00 96.88 73 LEU A N 1
ATOM 577 C CA . LEU A 1 73 ? 1.924 0.122 3.815 1.00 96.88 73 LEU A CA 1
ATOM 578 C C . LEU A 1 73 ? 2.765 -0.120 2.550 1.00 96.88 73 LEU A C 1
ATOM 580 O O . LEU A 1 73 ? 2.563 -1.127 1.862 1.00 96.88 73 LEU A O 1
ATOM 584 N N . ARG A 1 74 ? 3.751 0.741 2.257 1.00 96.81 74 ARG A N 1
ATOM 585 C CA . ARG A 1 74 ? 4.740 0.492 1.188 1.00 96.81 74 ARG A CA 1
ATOM 586 C C . ARG A 1 74 ? 5.534 -0.777 1.455 1.00 96.81 74 ARG A C 1
ATOM 588 O O . ARG A 1 74 ? 5.717 -1.591 0.550 1.00 96.81 74 ARG A O 1
ATOM 595 N N . LEU A 1 75 ? 5.943 -0.984 2.701 1.00 96.06 75 LEU A N 1
ATOM 596 C CA . LEU A 1 75 ? 6.682 -2.172 3.093 1.00 96.06 75 LEU A CA 1
ATOM 597 C C . LEU A 1 75 ? 5.854 -3.456 2.953 1.00 96.06 75 LEU A C 1
ATOM 599 O O . LEU A 1 75 ? 6.342 -4.452 2.416 1.00 96.06 75 LEU A O 1
ATOM 603 N N . LEU A 1 76 ? 4.585 -3.428 3.367 1.00 96.12 76 LEU A N 1
ATOM 604 C CA . LEU A 1 76 ? 3.646 -4.533 3.156 1.00 96.12 76 LEU A CA 1
ATOM 605 C C . LEU A 1 76 ? 3.457 -4.845 1.668 1.00 96.12 76 LEU A C 1
ATOM 607 O O . LEU A 1 76 ? 3.480 -6.012 1.272 1.00 96.12 76 LEU A O 1
ATOM 611 N N . THR A 1 77 ? 3.340 -3.804 0.843 1.00 96.94 77 THR A N 1
ATOM 612 C CA . THR A 1 77 ? 3.250 -3.931 -0.617 1.00 96.94 77 THR A CA 1
ATOM 613 C C . THR A 1 77 ? 4.494 -4.627 -1.173 1.00 96.94 77 THR A C 1
ATOM 615 O O . THR A 1 77 ? 4.379 -5.619 -1.892 1.00 96.94 77 THR A O 1
ATOM 618 N N . ALA A 1 78 ? 5.691 -4.176 -0.784 1.00 96.75 78 ALA A N 1
ATOM 619 C CA . ALA A 1 78 ? 6.955 -4.777 -1.204 1.00 96.75 78 ALA A CA 1
ATOM 620 C C . ALA A 1 78 ? 7.088 -6.242 -0.757 1.00 96.75 78 ALA A C 1
ATOM 622 O O . ALA A 1 78 ? 7.527 -7.087 -1.538 1.00 96.75 78 ALA A O 1
ATOM 623 N N . CYS A 1 79 ? 6.678 -6.564 0.474 1.00 95.88 79 CYS A N 1
ATOM 624 C CA . CYS A 1 79 ? 6.684 -7.932 0.997 1.00 95.88 79 CYS A CA 1
ATOM 625 C C . CYS A 1 79 ? 5.795 -8.868 0.180 1.00 95.88 79 CYS A C 1
ATOM 627 O O . CYS A 1 79 ? 6.170 -10.015 -0.067 1.00 95.88 79 CYS A O 1
ATOM 629 N N . HIS A 1 80 ? 4.628 -8.383 -0.238 1.00 95.81 80 HIS A N 1
ATOM 630 C CA . HIS A 1 80 ? 3.690 -9.164 -1.033 1.00 95.81 80 HIS A CA 1
ATOM 631 C C . HIS A 1 80 ? 4.175 -9.376 -2.457 1.00 95.81 80 HIS A C 1
ATOM 633 O O . HIS A 1 80 ? 4.161 -10.509 -2.931 1.00 95.81 80 HIS A O 1
ATOM 639 N N . LEU A 1 81 ? 4.720 -8.335 -3.091 1.00 95.62 81 LEU A N 1
ATOM 640 C CA . LEU A 1 81 ? 5.384 -8.461 -4.390 1.00 95.62 81 LEU A CA 1
ATOM 641 C C . LEU A 1 81 ? 6.503 -9.513 -4.337 1.00 95.62 81 LEU A C 1
ATOM 643 O O . LEU A 1 81 ? 6.536 -10.440 -5.142 1.00 95.62 81 LEU A O 1
ATOM 647 N N . LYS A 1 82 ? 7.371 -9.441 -3.321 1.00 95.06 82 LYS A N 1
ATOM 648 C CA . LYS A 1 82 ? 8.467 -10.403 -3.109 1.00 95.06 82 LYS A CA 1
ATOM 649 C C . LYS A 1 82 ? 7.996 -11.808 -2.715 1.00 95.06 82 LYS A C 1
ATOM 651 O O . LYS A 1 82 ? 8.807 -12.729 -2.720 1.00 95.06 82 LYS A O 1
ATOM 656 N N . SER A 1 83 ? 6.729 -11.986 -2.333 1.00 94.31 83 SER A N 1
ATOM 657 C CA . SER A 1 83 ? 6.195 -13.298 -1.950 1.00 94.31 83 SER A CA 1
ATOM 658 C C . SER A 1 83 ? 5.898 -14.204 -3.144 1.00 94.31 83 SER A C 1
ATOM 660 O O . SER A 1 83 ? 5.881 -15.421 -2.975 1.00 94.31 83 SER A O 1
ATOM 662 N N . ASP A 1 84 ? 5.702 -1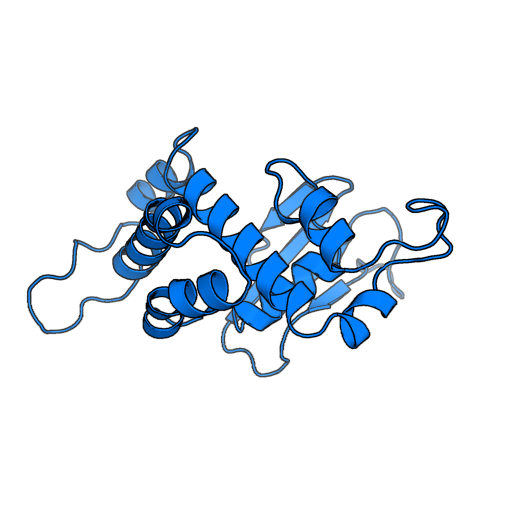3.612 -4.323 1.00 94.62 84 ASP A N 1
ATOM 663 C CA . ASP A 1 84 ? 5.360 -14.304 -5.565 1.00 94.62 84 ASP A CA 1
ATOM 664 C C . ASP A 1 84 ? 6.000 -13.585 -6.773 1.00 94.62 84 ASP A C 1
ATOM 666 O O . ASP A 1 84 ? 5.306 -13.006 -7.618 1.00 94.62 84 ASP A O 1
ATOM 670 N N . PRO A 1 85 ? 7.346 -13.527 -6.827 1.00 93.62 85 PRO A N 1
ATOM 671 C CA . PRO A 1 85 ? 8.052 -12.708 -7.805 1.00 93.62 85 PRO A CA 1
ATOM 672 C C . PRO A 1 85 ? 7.785 -13.161 -9.245 1.00 93.62 85 PRO A C 1
ATOM 674 O O . PRO A 1 85 ? 7.671 -12.319 -10.132 1.00 93.62 85 PRO A O 1
ATOM 677 N N . ASP A 1 86 ? 7.616 -14.468 -9.462 1.00 93.50 86 ASP A N 1
ATOM 678 C CA . ASP A 1 86 ? 7.342 -15.054 -10.775 1.00 93.50 86 ASP A CA 1
ATOM 679 C C . ASP A 1 86 ? 5.966 -14.651 -11.312 1.00 93.50 86 ASP A C 1
ATOM 681 O O . ASP A 1 86 ? 5.799 -14.499 -12.518 1.00 93.50 86 ASP A O 1
ATOM 685 N N . ARG A 1 87 ? 4.970 -14.429 -10.443 1.00 94.12 87 ARG A N 1
ATOM 686 C CA . ARG A 1 87 ? 3.691 -13.851 -10.871 1.00 94.12 87 ARG A CA 1
ATOM 687 C C . ARG A 1 87 ? 3.833 -12.371 -11.179 1.00 94.12 87 ARG A C 1
ATOM 689 O O . ARG A 1 87 ? 3.296 -11.896 -12.179 1.00 94.12 87 ARG A O 1
ATOM 696 N N . PHE A 1 88 ? 4.498 -11.629 -10.297 1.00 93.31 88 PHE A N 1
ATOM 697 C CA . PHE A 1 88 ? 4.486 -10.174 -10.379 1.00 93.31 88 PHE A CA 1
ATOM 698 C C . PHE A 1 88 ? 5.375 -9.609 -11.486 1.00 93.31 88 PHE A C 1
ATOM 700 O O . PHE A 1 88 ? 5.099 -8.516 -11.980 1.00 93.31 88 PHE A O 1
ATOM 707 N N . ILE A 1 89 ? 6.405 -10.349 -11.905 1.00 90.69 89 ILE A N 1
ATOM 708 C CA . ILE A 1 89 ? 7.339 -9.913 -12.948 1.00 90.69 89 ILE A CA 1
ATOM 709 C C . ILE A 1 89 ? 6.631 -9.593 -14.271 1.00 90.69 89 ILE A C 1
ATOM 711 O O . ILE A 1 89 ? 7.045 -8.676 -14.968 1.00 90.69 89 ILE A O 1
ATOM 715 N N . TYR A 1 90 ? 5.523 -10.272 -14.585 1.00 89.00 90 TYR A N 1
ATOM 716 C CA . TYR A 1 90 ? 4.752 -10.042 -15.813 1.00 89.00 90 TYR A CA 1
ATOM 717 C C . TYR A 1 90 ? 4.013 -8.699 -15.847 1.00 89.00 90 TYR A C 1
ATOM 719 O O . TYR A 1 90 ? 3.587 -8.273 -16.917 1.00 89.00 90 TYR A O 1
ATOM 727 N N . PHE A 1 91 ? 3.837 -8.039 -14.698 1.00 88.19 91 PHE A N 1
ATOM 728 C CA . PHE A 1 91 ? 3.269 -6.689 -14.634 1.00 88.19 91 PHE A CA 1
ATOM 729 C C . PHE A 1 91 ? 4.336 -5.598 -14.744 1.00 88.19 91 PHE A C 1
ATOM 731 O O . PHE A 1 91 ? 3.983 -4.427 -14.878 1.00 88.19 91 PHE A O 1
ATOM 738 N N . LEU A 1 92 ? 5.622 -5.954 -14.651 1.00 86.44 92 LEU A N 1
ATOM 739 C CA . LEU A 1 92 ? 6.703 -5.027 -14.948 1.00 86.44 92 LEU A CA 1
ATOM 740 C C . LEU A 1 92 ? 6.905 -5.042 -16.458 1.00 86.44 92 LEU A C 1
ATOM 742 O O . LEU A 1 92 ? 7.339 -6.043 -17.021 1.00 86.44 92 LEU A O 1
ATOM 746 N N . ASP A 1 93 ? 6.532 -3.946 -17.112 1.00 68.69 93 ASP A N 1
ATOM 747 C CA . ASP A 1 93 ? 6.623 -3.843 -18.562 1.00 68.69 93 ASP A CA 1
ATOM 748 C C . ASP A 1 93 ? 8.101 -3.843 -18.981 1.00 68.69 93 ASP A C 1
ATOM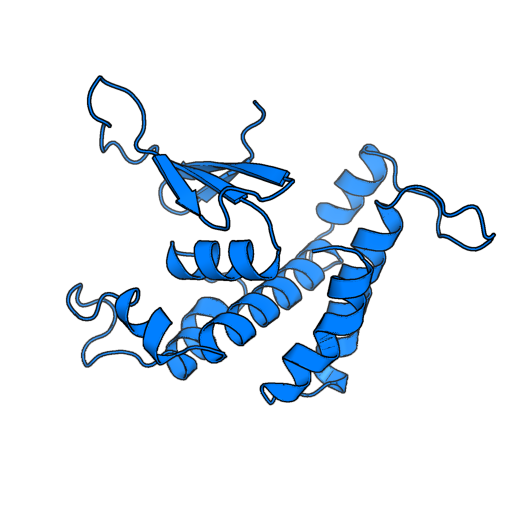 750 O O . ASP A 1 93 ? 8.844 -2.881 -18.764 1.00 68.69 93 ASP A O 1
ATOM 754 N N . VAL A 1 94 ? 8.555 -4.979 -19.511 1.00 57.53 94 VAL A N 1
ATOM 755 C CA . VAL A 1 94 ? 9.953 -5.199 -19.908 1.00 57.53 94 VAL A CA 1
ATOM 756 C C . VAL A 1 94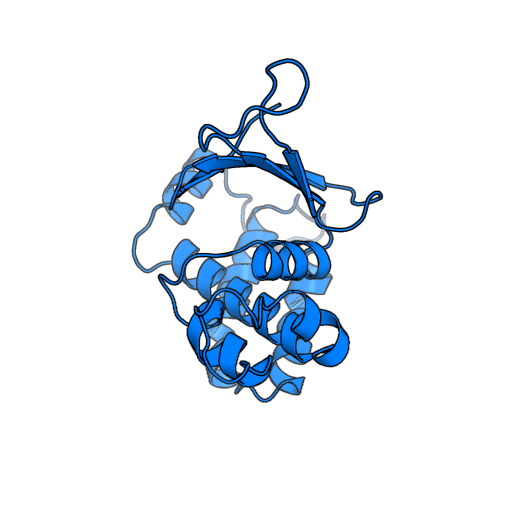 ? 10.288 -4.401 -21.178 1.00 57.53 94 VAL A C 1
ATOM 758 O O . VAL A 1 94 ? 11.459 -4.103 -21.423 1.00 57.53 94 VAL A O 1
ATOM 761 N N . ASP A 1 95 ? 9.265 -3.999 -21.945 1.00 52.09 95 ASP A N 1
ATOM 762 C CA . ASP A 1 95 ? 9.400 -3.461 -23.301 1.00 52.09 95 ASP A CA 1
ATOM 763 C C . ASP A 1 95 ? 9.146 -1.941 -23.419 1.00 52.09 95 ASP A C 1
ATOM 765 O O . ASP A 1 95 ? 9.527 -1.347 -24.429 1.00 52.09 95 ASP A O 1
ATOM 769 N N . ASP A 1 96 ? 8.603 -1.263 -22.396 1.00 56.31 96 ASP A N 1
ATOM 770 C CA . ASP A 1 96 ? 8.322 0.195 -22.429 1.00 56.31 96 ASP A CA 1
ATOM 771 C C . ASP A 1 96 ? 9.578 1.078 -22.228 1.00 56.31 96 ASP A C 1
ATOM 773 O O . ASP A 1 96 ? 9.520 2.297 -22.072 1.00 56.31 96 ASP A O 1
ATOM 777 N N . GLY A 1 97 ? 10.771 0.475 -22.192 1.00 55.47 97 GLY A N 1
ATOM 778 C CA . GLY A 1 97 ? 12.045 1.197 -22.074 1.00 55.47 97 GLY A CA 1
ATOM 779 C C . GLY A 1 97 ? 12.290 1.868 -20.716 1.00 55.47 97 GLY A C 1
ATOM 780 O O . GLY A 1 97 ? 13.364 2.436 -20.508 1.00 55.47 97 GLY A O 1
ATOM 781 N N . GLN A 1 98 ? 11.349 1.768 -19.772 1.00 60.56 98 GLN A N 1
ATOM 782 C CA . GLN A 1 98 ? 11.482 2.300 -18.415 1.00 60.56 98 GLN A CA 1
ATOM 783 C C . GLN A 1 98 ? 12.577 1.562 -17.619 1.00 60.56 98 GLN A C 1
ATOM 785 O O . GLN A 1 98 ? 13.281 2.174 -16.812 1.00 60.56 98 GLN A O 1
ATOM 790 N N . TYR A 1 99 ? 12.794 0.271 -17.916 1.00 65.62 99 TYR A N 1
ATOM 791 C CA . TYR A 1 99 ? 13.817 -0.576 -17.290 1.00 65.62 99 TYR A CA 1
ATOM 792 C C . TYR A 1 99 ? 14.607 -1.397 -18.329 1.00 65.62 99 TYR A C 1
ATOM 794 O O . TYR A 1 99 ? 14.349 -2.590 -18.515 1.00 65.62 99 TYR A O 1
ATOM 802 N N . PRO A 1 100 ? 15.591 -0.792 -19.022 1.00 56.50 100 PRO A N 1
ATOM 803 C CA . PRO A 1 100 ? 16.376 -1.495 -20.032 1.00 56.50 100 PRO A CA 1
ATOM 804 C C . PRO A 1 100 ? 17.128 -2.684 -19.414 1.00 56.50 100 PRO A C 1
ATOM 806 O O . PRO A 1 100 ? 17.931 -2.511 -18.498 1.00 56.50 100 PRO A O 1
ATOM 809 N N . GLY A 1 101 ? 16.867 -3.889 -19.934 1.00 63.22 101 GLY A N 1
ATOM 810 C CA . GLY A 1 101 ? 17.469 -5.147 -19.470 1.00 63.22 101 GLY A CA 1
ATOM 811 C C . GLY A 1 101 ? 16.578 -6.015 -18.575 1.00 63.22 101 GLY A C 1
ATOM 812 O O . GLY A 1 101 ? 17.019 -7.094 -18.188 1.00 63.22 101 GLY A O 1
ATOM 813 N N . GLY A 1 102 ? 15.343 -5.583 -18.293 1.00 73.25 102 GLY A N 1
ATOM 814 C CA . GLY A 1 102 ? 14.416 -6.276 -17.398 1.00 73.25 102 GLY A CA 1
ATOM 815 C C . GLY A 1 102 ? 14.778 -6.063 -15.928 1.00 73.25 102 GLY A C 1
ATOM 816 O O . GLY A 1 102 ? 15.917 -6.260 -15.510 1.00 73.25 102 GLY A O 1
ATOM 817 N N . MET A 1 103 ? 13.810 -5.622 -15.127 1.00 86.88 103 MET A N 1
ATOM 818 C CA . MET A 1 103 ? 13.985 -5.417 -13.689 1.00 86.88 103 MET A CA 1
ATOM 819 C C . MET A 1 103 ? 13.347 -6.573 -12.927 1.00 86.88 103 MET A C 1
ATOM 821 O O . MET A 1 103 ? 12.174 -6.856 -13.138 1.00 86.88 103 MET A O 1
ATOM 825 N N . ASP A 1 104 ? 14.094 -7.221 -12.031 1.00 91.19 104 ASP A N 1
ATOM 826 C CA . ASP A 1 104 ? 13.517 -8.228 -11.139 1.00 91.19 104 ASP A CA 1
ATOM 827 C C . ASP A 1 104 ? 12.657 -7.590 -10.029 1.00 91.19 104 ASP A C 1
ATOM 829 O O . ASP A 1 104 ? 12.786 -6.407 -9.700 1.00 91.19 104 ASP A O 1
ATOM 833 N N . ILE A 1 105 ? 11.760 -8.381 -9.431 1.00 94.25 105 ILE A N 1
ATOM 834 C CA . ILE A 1 105 ? 10.862 -7.901 -8.370 1.00 94.25 105 ILE A CA 1
ATOM 835 C C . ILE A 1 105 ? 11.613 -7.360 -7.141 1.00 94.25 105 ILE A C 1
ATOM 837 O O . ILE A 1 105 ? 11.243 -6.286 -6.662 1.00 94.25 105 ILE A O 1
ATOM 841 N N . PRO A 1 106 ? 12.657 -8.021 -6.602 1.00 94.06 106 PRO A N 1
ATOM 842 C CA . PRO A 1 106 ? 13.418 -7.467 -5.483 1.00 94.06 106 PRO A CA 1
ATOM 843 C C . PRO A 1 106 ? 14.009 -6.078 -5.766 1.00 94.06 106 PRO A C 1
ATOM 845 O O . PRO A 1 106 ? 13.926 -5.197 -4.906 1.00 94.06 106 PRO A O 1
ATOM 848 N N . THR A 1 107 ? 14.560 -5.868 -6.963 1.00 93.25 107 THR A N 1
ATOM 849 C CA . THR A 1 107 ? 15.128 -4.589 -7.409 1.00 93.25 107 THR A CA 1
ATOM 850 C C . THR A 1 107 ? 14.044 -3.542 -7.628 1.00 93.25 107 THR A C 1
ATOM 852 O O . THR A 1 107 ? 14.219 -2.390 -7.235 1.00 93.25 107 THR A O 1
ATOM 855 N N . PHE A 1 108 ? 12.905 -3.928 -8.203 1.00 94.12 108 PHE A N 1
ATOM 856 C CA . PHE A 1 108 ? 11.753 -3.040 -8.334 1.00 94.12 108 PHE A CA 1
ATOM 857 C C . PHE A 1 108 ? 11.257 -2.565 -6.971 1.00 94.12 108 PHE A C 1
ATOM 859 O O . PHE A 1 108 ? 11.090 -1.365 -6.752 1.00 94.12 108 PHE A O 1
ATOM 866 N N . CYS A 1 109 ? 11.110 -3.485 -6.016 1.00 95.56 109 CYS A N 1
ATOM 867 C CA . CYS A 1 109 ? 10.676 -3.142 -4.670 1.00 95.56 109 CYS A CA 1
ATOM 868 C C . CYS A 1 109 ? 11.609 -2.130 -3.994 1.00 95.56 109 CYS A C 1
ATOM 870 O O . CYS A 1 109 ? 11.123 -1.139 -3.451 1.00 95.56 109 CYS A O 1
ATOM 872 N N . SER A 1 110 ? 12.928 -2.333 -4.062 1.00 94.69 110 SER A N 1
ATOM 873 C CA . SER A 1 110 ? 13.893 -1.435 -3.410 1.00 94.69 110 SER A CA 1
ATOM 874 C C . SER A 1 110 ? 13.982 -0.050 -4.059 1.00 94.69 110 SER A C 1
ATOM 876 O O . SER A 1 110 ? 14.318 0.925 -3.387 1.00 94.69 110 SER A O 1
ATOM 878 N N . ARG A 1 111 ? 13.674 0.069 -5.358 1.00 92.94 111 ARG A N 1
ATOM 879 C CA . ARG A 1 111 ? 13.787 1.332 -6.107 1.00 92.94 111 ARG A CA 1
ATOM 880 C C . ARG A 1 111 ? 12.491 2.132 -6.177 1.00 92.94 111 ARG A C 1
ATOM 882 O O . ARG A 1 111 ? 12.544 3.361 -6.088 1.00 92.94 111 ARG A O 1
ATOM 889 N N . GLU A 1 112 ? 11.361 1.448 -6.335 1.00 93.62 112 GLU A N 1
ATOM 890 C CA . GLU A 1 112 ? 10.086 2.056 -6.740 1.00 93.62 112 GLU A CA 1
ATOM 891 C C . GLU A 1 112 ? 8.944 1.831 -5.741 1.00 93.62 112 GLU A C 1
ATOM 893 O O . GLU A 1 112 ? 7.919 2.504 -5.827 1.00 93.62 112 GLU A O 1
ATOM 898 N N . VAL A 1 113 ? 9.087 0.906 -4.784 1.00 96.06 113 VAL A N 1
ATOM 899 C CA . VAL A 1 113 ? 8.012 0.585 -3.826 1.00 96.06 113 VAL A CA 1
ATOM 900 C C . VAL A 1 113 ? 8.352 1.084 -2.426 1.00 96.06 113 VAL A C 1
ATOM 902 O O . VAL A 1 113 ? 7.609 1.890 -1.867 1.00 96.06 113 VAL A O 1
ATOM 905 N N . GLU A 1 114 ? 9.482 0.629 -1.883 1.00 95.94 114 GLU A N 1
ATOM 906 C CA . GLU A 1 114 ? 9.939 0.928 -0.521 1.00 95.94 114 GLU A CA 1
ATOM 907 C C . GLU A 1 114 ? 10.229 2.420 -0.280 1.00 95.94 114 GLU A C 1
ATOM 909 O O . GLU A 1 114 ? 9.844 2.921 0.779 1.00 95.94 114 GLU A O 1
ATOM 914 N N . PRO A 1 115 ? 10.864 3.171 -1.206 1.00 95.75 115 PRO A N 1
ATOM 915 C CA . PRO A 1 115 ? 11.174 4.571 -0.945 1.00 95.75 115 PRO A CA 1
ATOM 916 C C . PRO A 1 115 ? 9.918 5.449 -0.881 1.00 95.75 115 PRO A C 1
ATOM 918 O O . PRO A 1 115 ? 9.014 5.354 -1.716 1.00 95.75 115 PRO A O 1
ATOM 921 N N . MET A 1 116 ? 9.893 6.367 0.087 1.00 94.81 116 MET A N 1
ATOM 922 C CA . MET A 1 116 ? 8.865 7.409 0.171 1.00 94.81 116 MET A CA 1
ATOM 923 C C . MET A 1 116 ? 8.919 8.338 -1.046 1.00 94.81 116 MET A C 1
ATOM 925 O O . MET A 1 116 ? 9.971 8.541 -1.649 1.00 94.81 116 MET A O 1
ATOM 929 N N . GLY A 1 117 ? 7.768 8.904 -1.413 1.00 91.94 117 GLY A N 1
ATOM 930 C CA . GLY A 1 117 ? 7.653 9.836 -2.539 1.00 91.94 117 GLY A CA 1
ATOM 931 C C . GLY A 1 117 ? 7.711 9.193 -3.930 1.00 91.94 117 GLY A C 1
ATOM 932 O O . GLY A 1 117 ? 7.619 9.908 -4.923 1.00 91.94 117 GLY A O 1
ATOM 933 N N . ARG A 1 118 ? 7.834 7.860 -4.033 1.00 93.50 118 ARG A N 1
ATOM 934 C CA . ARG A 1 118 ? 7.683 7.138 -5.306 1.00 93.50 118 ARG A CA 1
ATOM 935 C C . ARG A 1 118 ? 6.216 7.000 -5.688 1.00 93.50 118 ARG A C 1
ATOM 937 O O . ARG A 1 118 ? 5.394 6.622 -4.850 1.00 93.50 118 ARG A O 1
ATOM 944 N N . GLU A 1 119 ? 5.896 7.276 -6.945 1.00 89.62 119 GLU A N 1
ATOM 945 C CA . GLU A 1 119 ? 4.545 7.095 -7.474 1.00 89.62 119 GLU A CA 1
ATOM 946 C C . GLU A 1 119 ? 4.149 5.612 -7.495 1.00 89.62 119 GLU A C 1
ATOM 948 O O . GLU A 1 119 ? 4.968 4.731 -7.757 1.00 89.62 119 GLU A O 1
ATOM 953 N N . CYS A 1 120 ? 2.875 5.332 -7.216 1.00 89.56 120 CYS A N 1
ATOM 954 C CA . CYS A 1 120 ? 2.329 3.979 -7.263 1.00 89.56 120 CYS A CA 1
ATOM 955 C C . CYS A 1 120 ? 1.678 3.716 -8.625 1.00 89.56 120 CYS A C 1
ATOM 957 O O . CYS A 1 120 ? 0.715 4.388 -9.008 1.00 89.56 120 CYS A O 1
ATOM 959 N N . GLY A 1 121 ? 2.185 2.704 -9.328 1.00 89.25 121 GLY A N 1
ATOM 960 C CA . GLY A 1 121 ? 1.572 2.149 -10.528 1.00 89.25 121 GLY A CA 1
ATOM 961 C C . GLY A 1 121 ? 0.557 1.047 -10.213 1.00 89.25 121 GLY A C 1
ATOM 962 O O . GLY A 1 121 ? 0.303 0.699 -9.056 1.00 89.25 121 GLY A O 1
ATOM 963 N N . MET A 1 122 ? -0.011 0.461 -11.269 1.00 90.81 122 MET A N 1
ATOM 964 C CA . MET A 1 122 ? -1.047 -0.575 -11.166 1.00 90.81 122 MET A CA 1
ATOM 965 C C . MET A 1 122 ? -0.591 -1.799 -10.358 1.00 90.81 122 MET A C 1
ATOM 967 O O . MET A 1 122 ? -1.374 -2.345 -9.584 1.00 90.81 122 MET A O 1
ATOM 971 N N . VAL A 1 123 ? 0.676 -2.211 -10.488 1.00 94.19 123 VAL A N 1
ATOM 972 C CA . VAL A 1 123 ? 1.212 -3.385 -9.779 1.00 94.19 123 VAL A CA 1
ATOM 973 C C . VAL A 1 123 ? 1.285 -3.164 -8.262 1.00 94.19 123 VAL A C 1
ATOM 975 O O . VAL A 1 123 ? 0.921 -4.059 -7.498 1.00 94.19 123 VAL A O 1
ATOM 978 N N . GLN A 1 124 ? 1.664 -1.962 -7.805 1.00 96.00 124 GLN A N 1
ATOM 979 C CA . GLN A 1 124 ? 1.635 -1.615 -6.382 1.00 96.00 124 GLN A CA 1
ATOM 980 C C . GLN A 1 124 ? 0.197 -1.543 -5.855 1.00 96.00 124 GLN A C 1
ATOM 982 O O . GLN A 1 124 ? -0.068 -2.046 -4.764 1.00 96.00 124 GLN A O 1
ATOM 987 N N . VAL A 1 125 ? -0.738 -0.969 -6.625 1.00 96.00 125 VAL A N 1
ATOM 988 C CA . VAL A 1 125 ? -2.160 -0.913 -6.237 1.00 96.00 125 VAL A CA 1
ATOM 989 C C . VAL A 1 125 ? -2.744 -2.318 -6.101 1.00 96.00 125 VAL A C 1
ATOM 991 O O . VAL A 1 125 ? -3.398 -2.604 -5.099 1.00 96.00 125 VAL A O 1
ATOM 994 N N . LEU A 1 126 ? -2.470 -3.210 -7.059 1.00 95.75 126 LEU A N 1
ATOM 995 C CA . LEU A 1 126 ? -2.889 -4.610 -7.003 1.00 95.75 126 LEU A CA 1
ATOM 996 C C . LEU A 1 126 ? -2.361 -5.301 -5.744 1.00 95.75 126 LEU A C 1
ATOM 998 O O . LEU A 1 126 ? -3.139 -5.876 -4.983 1.00 95.75 126 LEU A O 1
ATOM 1002 N N . ALA A 1 127 ? -1.050 -5.223 -5.514 1.00 96.31 127 ALA A N 1
ATOM 1003 C CA . ALA A 1 127 ? -0.415 -5.875 -4.378 1.00 96.31 127 ALA A CA 1
ATOM 1004 C C . ALA A 1 127 ? -0.950 -5.344 -3.042 1.00 96.31 127 ALA A C 1
ATOM 1006 O O . ALA A 1 127 ? -1.287 -6.132 -2.158 1.00 96.31 127 ALA A O 1
ATOM 1007 N N . LEU A 1 128 ? -1.097 -4.023 -2.909 1.00 96.31 128 LEU A N 1
ATOM 1008 C CA . LEU A 1 128 ? -1.652 -3.422 -1.703 1.00 96.31 128 LEU A CA 1
ATOM 1009 C C . LEU A 1 128 ? -3.116 -3.829 -1.497 1.00 96.31 128 LEU A C 1
ATOM 1011 O O . LEU A 1 128 ? -3.483 -4.186 -0.383 1.00 96.31 128 LEU A O 1
ATOM 1015 N N . ALA A 1 129 ? -3.945 -3.828 -2.544 1.00 96.25 129 ALA A N 1
ATOM 1016 C CA . ALA A 1 129 ? -5.344 -4.248 -2.457 1.00 96.25 129 ALA A CA 1
ATOM 1017 C C . ALA A 1 129 ? -5.479 -5.713 -2.004 1.00 96.25 129 ALA A C 1
ATOM 1019 O O . ALA A 1 129 ? -6.303 -6.020 -1.139 1.00 96.25 129 ALA A O 1
ATOM 1020 N N . GLU A 1 130 ? -4.635 -6.607 -2.532 1.00 94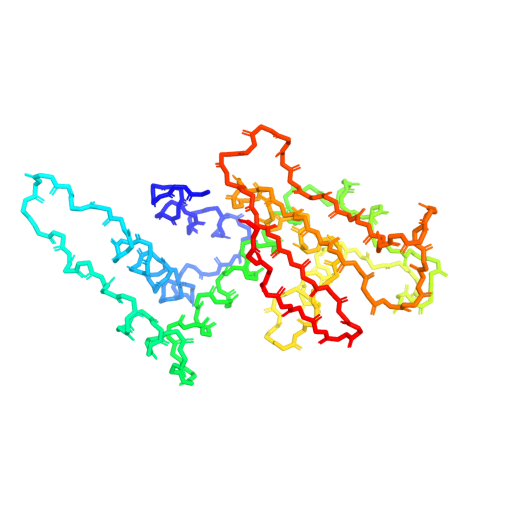.44 130 GLU A N 1
ATOM 1021 C CA . GLU A 1 130 ? -4.592 -8.021 -2.146 1.00 94.44 130 GLU A CA 1
ATOM 1022 C C . GLU A 1 130 ? -4.191 -8.207 -0.674 1.00 94.44 130 GLU A C 1
ATOM 1024 O O . GLU A 1 130 ? -4.908 -8.890 0.063 1.00 94.44 130 GLU A O 1
ATOM 1029 N N . VAL A 1 131 ? -3.104 -7.568 -0.218 1.00 93.12 131 VAL A N 1
ATOM 1030 C CA . VAL A 1 131 ? -2.659 -7.629 1.193 1.00 93.12 131 VAL A CA 1
ATOM 1031 C C . VAL A 1 131 ? -3.697 -7.026 2.121 1.00 93.12 131 VAL A C 1
ATOM 1033 O O . VAL A 1 131 ? -4.024 -7.583 3.171 1.00 93.12 131 VAL A O 1
ATOM 1036 N N . MET A 1 132 ? -4.246 -5.882 1.719 1.00 92.06 132 MET A N 1
ATOM 1037 C CA . MET A 1 132 ? -5.251 -5.180 2.491 1.00 92.06 132 MET A CA 1
ATOM 1038 C C . MET A 1 132 ? -6.617 -5.846 2.395 1.00 92.06 132 MET A C 1
ATOM 1040 O O . MET A 1 132 ? -7.525 -5.416 3.098 1.00 92.06 132 MET A O 1
ATOM 1044 N N . GLY A 1 133 ? -6.806 -6.897 1.595 1.00 93.12 133 GLY A N 1
ATOM 1045 C CA . GLY A 1 133 ? -8.090 -7.583 1.445 1.00 93.12 133 GLY A CA 1
ATOM 1046 C C . GLY A 1 133 ? -9.246 -6.631 1.115 1.00 93.12 133 GLY A C 1
ATOM 1047 O O . GLY A 1 133 ? -10.347 -6.802 1.643 1.00 93.12 133 GLY A O 1
ATOM 1048 N N . VAL A 1 134 ? -8.972 -5.601 0.315 1.00 94.81 134 VAL A N 1
ATOM 1049 C CA . VAL A 1 134 ? -9.950 -4.619 -0.169 1.00 94.81 134 VAL A CA 1
ATOM 1050 C C . VAL A 1 134 ? -10.040 -4.696 -1.686 1.00 94.81 134 VAL A C 1
ATOM 1052 O O . VAL A 1 134 ? -9.127 -5.185 -2.349 1.00 94.81 134 VAL A O 1
ATOM 1055 N N . ARG A 1 135 ? -11.139 -4.187 -2.238 1.00 96.19 135 ARG A N 1
ATOM 1056 C CA . ARG A 1 135 ? -11.258 -3.909 -3.667 1.00 96.19 135 ARG A CA 1
ATOM 1057 C C . ARG A 1 135 ? -10.961 -2.437 -3.907 1.00 96.19 135 ARG A C 1
ATOM 1059 O O . ARG A 1 135 ? -11.433 -1.585 -3.156 1.00 96.19 135 ARG A O 1
ATOM 1066 N N . VAL A 1 136 ? -10.189 -2.133 -4.940 1.00 97.06 136 VAL A N 1
ATOM 1067 C CA . VAL A 1 136 ? -9.887 -0.758 -5.355 1.00 97.06 136 VAL A CA 1
ATOM 1068 C C . VAL A 1 136 ? -10.367 -0.581 -6.783 1.00 97.06 136 VAL A C 1
ATOM 1070 O O . VAL A 1 136 ? -10.046 -1.388 -7.648 1.00 97.06 136 VAL A O 1
ATOM 1073 N N . VAL A 1 137 ? -11.148 0.463 -7.025 1.00 95.75 137 VAL A N 1
ATOM 1074 C CA . VAL A 1 137 ? -11.690 0.808 -8.337 1.00 95.75 137 VAL A CA 1
ATOM 1075 C C . VAL A 1 137 ? -11.169 2.189 -8.701 1.00 95.75 137 VAL A C 1
ATOM 1077 O O . VAL A 1 137 ? -11.436 3.150 -7.983 1.00 95.75 137 VAL A O 1
ATOM 1080 N N . ILE A 1 138 ? -10.417 2.290 -9.792 1.00 95.25 138 ILE A N 1
ATOM 1081 C CA . ILE A 1 138 ? -9.789 3.537 -10.233 1.00 95.25 138 ILE A CA 1
ATOM 1082 C C . ILE A 1 138 ? -10.440 3.996 -11.535 1.00 95.25 138 ILE A C 1
ATOM 1084 O O . ILE A 1 138 ? -10.439 3.263 -12.524 1.00 95.25 138 ILE A O 1
ATOM 1088 N N . GLU A 1 139 ? -10.971 5.216 -11.538 1.00 93.56 139 GLU A N 1
ATOM 1089 C CA . GLU A 1 139 ? -11.446 5.920 -12.730 1.00 93.56 139 GLU A CA 1
ATOM 1090 C C . GLU A 1 139 ? -10.322 6.801 -13.288 1.00 93.56 139 GLU A C 1
ATOM 1092 O O . GLU A 1 139 ? -9.774 7.642 -12.578 1.00 93.56 139 GLU A O 1
ATOM 1097 N N . TYR A 1 140 ? -9.957 6.611 -14.555 1.00 90.88 140 TYR A N 1
ATOM 1098 C CA . TYR A 1 140 ? -8.839 7.303 -15.197 1.00 90.88 140 TYR A CA 1
ATOM 1099 C C . TYR A 1 140 ? -9.337 8.507 -15.988 1.00 90.88 140 TYR A C 1
ATOM 1101 O O . TYR A 1 140 ? -10.063 8.364 -16.973 1.00 90.88 140 TYR A O 1
ATOM 1109 N N . MET A 1 141 ? -8.905 9.699 -15.576 1.00 86.56 141 MET A N 1
ATOM 1110 C CA . MET A 1 141 ? -9.142 10.959 -16.275 1.00 86.56 141 MET A CA 1
ATOM 1111 C C . MET A 1 141 ? -7.846 11.446 -16.934 1.00 86.56 141 MET A C 1
ATOM 1113 O O . MET A 1 141 ? -7.278 12.475 -16.569 1.00 86.56 141 MET A O 1
ATOM 1117 N N . ASP A 1 142 ? -7.368 10.684 -17.915 1.00 77.44 142 ASP A N 1
ATOM 1118 C CA . ASP A 1 142 ? -6.131 10.942 -18.668 1.00 77.44 142 ASP A CA 1
ATOM 1119 C C . ASP A 1 142 ? -6.388 11.287 -20.151 1.00 77.44 142 ASP A C 1
ATOM 1121 O O . ASP A 1 142 ? -5.473 11.316 -20.973 1.00 77.44 142 ASP A O 1
ATOM 1125 N N . GLY A 1 143 ? -7.650 11.552 -20.505 1.00 68.62 143 GLY A N 1
ATOM 1126 C CA . GLY A 1 143 ? -8.074 11.856 -21.873 1.00 68.62 143 GLY A CA 1
ATOM 1127 C C . GLY A 1 143 ? -8.265 10.623 -22.762 1.00 68.62 143 GLY A C 1
ATOM 1128 O O . GLY A 1 143 ? -8.755 10.766 -23.885 1.00 68.62 143 GLY A O 1
ATOM 1129 N N . ARG A 1 144 ? -7.956 9.413 -22.275 1.00 67.81 144 ARG A N 1
ATOM 1130 C CA . ARG A 1 144 ? -8.327 8.163 -22.945 1.00 67.81 144 ARG A CA 1
ATOM 1131 C C . ARG A 1 144 ? -9.792 7.880 -22.616 1.00 67.81 144 ARG A C 1
ATOM 1133 O O . ARG A 1 144 ? -10.129 7.372 -21.553 1.00 67.81 144 ARG A O 1
ATOM 1140 N N . GLY A 1 145 ? -10.691 8.285 -23.509 1.00 60.91 145 GLY A N 1
ATOM 1141 C CA . GLY A 1 145 ? -12.119 8.009 -23.352 1.00 60.91 145 GLY A CA 1
ATOM 1142 C C . GLY A 1 145 ? -12.394 6.504 -23.364 1.00 60.91 145 GLY A C 1
ATOM 1143 O O . GLY A 1 145 ? -11.941 5.793 -24.261 1.00 60.91 145 GLY A O 1
ATOM 1144 N N . GLY A 1 146 ? -13.159 6.020 -22.388 1.00 62.44 146 GLY A N 1
ATOM 1145 C CA . GLY A 1 146 ? -13.743 4.686 -22.416 1.00 62.44 146 GLY A CA 1
ATOM 1146 C C . GLY A 1 146 ? -14.779 4.561 -23.537 1.00 62.44 146 GLY A C 1
ATOM 1147 O O . GLY A 1 146 ? -15.332 5.552 -24.031 1.00 62.44 146 GLY A O 1
ATOM 1148 N N . SER A 1 147 ? -15.067 3.325 -23.953 1.00 59.19 147 SER A N 1
ATOM 1149 C CA . SER A 1 147 ? -16.119 3.071 -24.947 1.00 59.19 147 SER A CA 1
ATOM 1150 C C . SER A 1 147 ? -17.455 3.642 -24.456 1.00 59.19 147 SER A C 1
ATOM 1152 O O . SER A 1 147 ? -17.930 3.277 -23.386 1.00 59.19 147 SER A O 1
ATOM 1154 N N . GLY A 1 148 ? -18.054 4.554 -25.230 1.00 64.69 148 GLY A N 1
ATOM 1155 C CA . GLY A 1 148 ? -19.328 5.202 -24.886 1.00 64.69 148 GLY A CA 1
ATOM 1156 C C . GLY A 1 148 ? -19.225 6.545 -24.148 1.00 64.69 148 GLY A C 1
ATOM 1157 O O . GLY A 1 148 ? -20.248 7.048 -23.697 1.00 64.69 148 GLY A O 1
ATOM 1158 N N . GLY A 1 149 ? -18.032 7.144 -24.037 1.00 65.12 149 GLY A N 1
ATOM 1159 C CA . GLY A 1 149 ? -17.850 8.482 -23.448 1.00 65.12 149 GLY A CA 1
ATOM 1160 C C . GLY A 1 149 ? -17.702 8.504 -21.922 1.00 65.12 149 GLY A C 1
ATOM 1161 O O . GLY A 1 149 ? -17.646 9.584 -21.339 1.00 65.12 149 GLY A O 1
ATOM 1162 N N . GLY A 1 150 ? -17.626 7.334 -21.280 1.00 74.19 150 GLY A N 1
ATOM 1163 C CA . GLY A 1 150 ? -17.250 7.197 -19.869 1.00 74.19 150 GLY A CA 1
ATOM 1164 C C . GLY A 1 150 ? -15.732 7.225 -19.659 1.00 74.19 150 GLY A C 1
ATOM 1165 O O . GLY A 1 150 ? -14.967 7.113 -20.616 1.00 74.19 150 GLY A O 1
ATOM 1166 N N . LEU A 1 151 ? -15.286 7.361 -18.409 1.00 79.88 151 LEU A N 1
ATOM 1167 C CA . LEU A 1 151 ? -13.872 7.199 -18.045 1.00 79.88 151 LEU A CA 1
ATOM 1168 C C . LEU A 1 151 ? -13.464 5.719 -18.122 1.00 79.88 151 LEU A C 1
ATOM 1170 O O . LEU A 1 151 ? -14.292 4.828 -17.918 1.00 79.88 151 LEU A O 1
ATOM 1174 N N . VAL A 1 152 ? -12.188 5.448 -18.406 1.00 87.25 152 VAL A N 1
ATOM 1175 C CA . VAL A 1 152 ? -11.635 4.089 -18.291 1.00 87.25 152 VAL A CA 1
ATOM 1176 C C . VAL A 1 152 ? -11.589 3.706 -16.814 1.00 87.25 152 VAL A C 1
ATOM 1178 O O . VAL A 1 152 ? -11.195 4.512 -15.974 1.00 87.25 152 VAL A O 1
ATOM 1181 N N . CYS A 1 153 ? -12.000 2.481 -16.494 1.00 89.88 153 CYS A N 1
ATOM 1182 C CA . CYS A 1 153 ? -12.055 1.990 -15.126 1.00 89.88 153 CYS A CA 1
ATOM 1183 C C . CYS A 1 153 ? -11.228 0.712 -14.984 1.00 89.88 153 CYS A C 1
ATOM 1185 O O . CYS A 1 153 ? -11.383 -0.213 -15.782 1.00 89.88 153 CYS A O 1
ATOM 1187 N N . HIS A 1 154 ? -10.368 0.667 -13.968 1.00 92.62 154 HIS A N 1
ATOM 1188 C CA . HIS A 1 154 ? -9.624 -0.531 -13.593 1.00 92.62 154 HIS A CA 1
ATOM 1189 C C . HIS A 1 154 ? -9.963 -0.944 -12.166 1.00 92.62 154 HIS A C 1
ATOM 1191 O O . HIS A 1 154 ? -10.080 -0.107 -11.271 1.00 92.62 154 HIS A O 1
ATOM 1197 N N . GLU A 1 155 ? -10.097 -2.248 -11.963 1.00 95.12 155 GLU A N 1
ATOM 1198 C CA . GLU A 1 155 ? -10.450 -2.842 -10.683 1.00 95.12 155 GLU A CA 1
ATOM 1199 C C . GLU A 1 155 ? -9.324 -3.753 -10.200 1.00 95.12 155 GLU A C 1
ATOM 1201 O O . GLU A 1 155 ? -8.746 -4.514 -10.975 1.00 95.12 155 GLU A O 1
ATOM 1206 N N . PHE A 1 156 ? -9.024 -3.674 -8.909 1.00 95.81 156 PHE A N 1
ATOM 1207 C CA . PHE A 1 156 ? -7.929 -4.386 -8.263 1.00 95.81 156 PHE A CA 1
ATOM 1208 C C . PHE A 1 156 ? -8.405 -5.041 -6.967 1.00 95.81 156 PHE A C 1
ATOM 1210 O O . PHE A 1 156 ? -9.297 -4.527 -6.287 1.00 95.81 156 PHE A O 1
ATOM 1217 N N . GLY A 1 157 ? -7.763 -6.147 -6.593 1.00 93.12 157 GLY A N 1
ATOM 1218 C CA . GLY A 1 157 ? -8.132 -6.941 -5.422 1.00 93.12 157 GLY A CA 1
ATOM 1219 C C . GLY A 1 157 ? -9.214 -7.980 -5.725 1.00 93.12 157 GLY A C 1
ATOM 1220 O O . GLY A 1 157 ? -9.528 -8.266 -6.878 1.00 93.12 157 GLY A O 1
ATOM 1221 N N . LYS A 1 158 ? -9.761 -8.594 -4.673 1.00 89.38 158 LYS A N 1
ATOM 1222 C CA . LYS A 1 158 ? -10.745 -9.677 -4.813 1.00 89.38 158 LYS A CA 1
ATOM 1223 C C . LYS A 1 158 ? -12.149 -9.130 -5.068 1.00 89.38 158 LYS A C 1
ATOM 1225 O O . LYS A 1 158 ? -12.564 -8.172 -4.417 1.00 89.38 158 LYS A O 1
ATOM 1230 N N . GLU A 1 159 ? -12.902 -9.788 -5.947 1.00 87.00 159 GLU A N 1
ATOM 1231 C CA . GLU A 1 159 ? -14.298 -9.427 -6.245 1.00 87.00 159 GLU A CA 1
ATOM 1232 C C . GLU A 1 159 ? -15.212 -9.511 -5.010 1.00 87.00 159 GLU A C 1
ATOM 1234 O O . GLU A 1 159 ? -16.129 -8.708 -4.867 1.00 87.00 159 GLU A O 1
ATOM 1239 N N . ASP A 1 160 ? -14.940 -10.440 -4.089 1.00 89.62 160 ASP A N 1
ATOM 1240 C CA . ASP A 1 160 ? -15.720 -10.676 -2.868 1.00 89.62 160 ASP A CA 1
ATOM 1241 C C . ASP A 1 160 ? -15.245 -9.854 -1.653 1.00 89.62 160 ASP A C 1
ATOM 1243 O O . ASP A 1 160 ? -15.655 -10.108 -0.513 1.00 89.62 160 ASP A O 1
ATOM 1247 N N . ALA A 1 161 ? -14.380 -8.854 -1.865 1.00 91.12 161 ALA A N 1
ATOM 1248 C CA . ALA A 1 161 ? -13.906 -7.998 -0.788 1.00 91.12 161 ALA A CA 1
ATOM 1249 C C . ALA A 1 161 ? -15.062 -7.217 -0.141 1.00 91.12 161 ALA A C 1
ATOM 1251 O O . ALA A 1 161 ? -15.896 -6.602 -0.802 1.00 91.12 161 ALA A O 1
ATOM 1252 N N . LYS A 1 162 ? -15.075 -7.176 1.196 1.00 89.25 162 LYS A N 1
ATOM 1253 C CA . LYS A 1 162 ? -16.135 -6.506 1.975 1.00 89.25 162 LYS A CA 1
ATOM 1254 C C . LYS A 1 162 ? -16.136 -4.981 1.855 1.00 89.25 162 LYS A C 1
ATOM 1256 O O . LYS A 1 162 ? -17.106 -4.348 2.258 1.00 89.25 162 LYS A O 1
ATOM 1261 N N . MET A 1 163 ? -15.037 -4.404 1.383 1.00 91.56 163 MET A N 1
ATOM 1262 C CA . MET A 1 163 ? -14.836 -2.966 1.250 1.00 91.56 163 MET A CA 1
ATOM 1263 C C . MET A 1 163 ? -14.342 -2.671 -0.160 1.00 91.56 163 MET A C 1
ATOM 1265 O O . MET A 1 163 ? -13.393 -3.311 -0.618 1.00 91.56 163 MET A O 1
ATOM 1269 N N . THR A 1 164 ? -14.970 -1.694 -0.815 1.00 95.88 164 THR A N 1
ATOM 1270 C CA . THR A 1 164 ? -14.526 -1.156 -2.104 1.00 95.88 164 THR A CA 1
ATOM 1271 C C . THR A 1 164 ? -14.149 0.311 -1.934 1.00 95.88 164 THR A C 1
ATOM 1273 O O . THR A 1 164 ? -14.952 1.096 -1.438 1.00 95.88 164 THR A O 1
ATOM 1276 N N . ILE A 1 165 ? -12.936 0.671 -2.348 1.00 96.06 165 ILE A N 1
ATOM 1277 C CA . ILE A 1 165 ? -12.422 2.043 -2.371 1.00 96.06 165 ILE A CA 1
ATOM 1278 C C . ILE A 1 165 ? -12.478 2.538 -3.814 1.00 96.06 165 ILE A C 1
ATOM 1280 O O . ILE A 1 165 ? -11.971 1.864 -4.710 1.00 96.06 165 ILE A O 1
ATOM 1284 N N . PHE A 1 166 ? -13.073 3.707 -4.037 1.00 96.75 166 PHE A N 1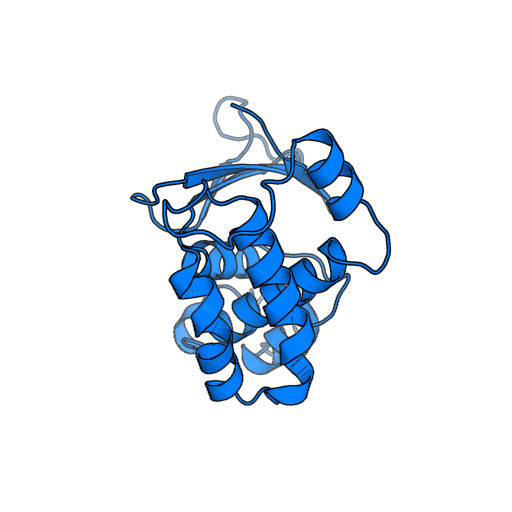
ATOM 1285 C CA . PHE A 1 166 ? -13.119 4.343 -5.351 1.00 96.75 166 PHE A CA 1
ATOM 1286 C C . PHE A 1 166 ? -12.113 5.489 -5.401 1.00 96.75 166 PHE A C 1
ATOM 1288 O O . PHE A 1 166 ? -12.098 6.339 -4.511 1.00 96.75 166 PHE A O 1
ATOM 1295 N N . LEU A 1 167 ? -11.279 5.512 -6.436 1.00 96.38 167 LEU A N 1
ATOM 1296 C CA . LEU A 1 167 ? -10.270 6.542 -6.659 1.00 96.38 167 LEU A CA 1
ATOM 1297 C C . LEU A 1 167 ? -10.440 7.164 -8.046 1.00 96.38 167 LEU A C 1
ATOM 1299 O O . LEU A 1 167 ? -10.839 6.489 -8.993 1.00 96.38 167 LEU A O 1
ATOM 1303 N N . LEU A 1 168 ? -10.083 8.437 -8.170 1.00 94.56 168 LEU A N 1
ATOM 1304 C CA . LEU A 1 168 ? -9.892 9.123 -9.442 1.00 94.56 168 LEU A CA 1
ATOM 1305 C C . LEU A 1 168 ? -8.393 9.267 -9.687 1.00 94.56 168 LEU A C 1
ATOM 1307 O O . LEU A 1 168 ? -7.691 9.844 -8.858 1.00 94.56 168 LEU A O 1
ATOM 1311 N N . TYR A 1 169 ? -7.915 8.782 -10.826 1.00 93.25 169 TYR A N 1
ATOM 1312 C CA . TYR A 1 169 ? -6.549 9.003 -11.273 1.00 93.25 169 TYR A CA 1
ATOM 1313 C C . TYR A 1 169 ? -6.479 10.140 -12.291 1.00 93.25 169 TYR A C 1
ATOM 1315 O O . TYR A 1 169 ? -7.202 10.166 -13.292 1.00 93.25 169 TYR A O 1
ATOM 1323 N N . ARG A 1 170 ? -5.540 11.049 -12.046 1.00 91.06 170 ARG A N 1
ATOM 1324 C CA . ARG A 1 170 ? -5.029 12.052 -12.984 1.00 91.06 170 ARG A CA 1
ATOM 1325 C C . ARG A 1 170 ? -3.516 11.829 -13.092 1.00 91.06 170 ARG A C 1
ATOM 1327 O O . ARG A 1 170 ? -2.939 11.338 -12.126 1.00 91.06 170 ARG A O 1
ATOM 1334 N N . PRO A 1 171 ? -2.843 12.176 -14.202 1.00 87.19 171 PRO A N 1
ATOM 1335 C CA . PRO A 1 171 ? -1.393 11.998 -14.302 1.00 87.19 171 PRO A CA 1
ATOM 1336 C C . PRO A 1 171 ? -0.649 12.560 -13.075 1.00 87.19 171 PRO A C 1
ATOM 1338 O O . PRO A 1 171 ? -0.707 13.761 -12.816 1.00 87.19 171 PRO A O 1
ATOM 1341 N N . GLY A 1 172 ? -0.008 11.671 -12.307 1.00 85.69 172 GLY A N 1
ATOM 1342 C CA . GLY A 1 172 ? 0.728 11.988 -11.073 1.00 85.69 172 GLY A CA 1
ATOM 1343 C C . GLY A 1 172 ? -0.109 12.160 -9.795 1.00 85.69 172 GLY A C 1
ATOM 1344 O O . GLY A 1 172 ? 0.443 12.537 -8.766 1.00 85.69 172 GLY A O 1
ATOM 1345 N N . HIS A 1 173 ? -1.427 11.917 -9.812 1.00 90.94 173 HIS A N 1
ATOM 1346 C CA . HIS A 1 173 ? -2.297 12.222 -8.667 1.00 90.94 173 HIS A CA 1
ATOM 1347 C C . HIS A 1 173 ? -3.481 11.255 -8.513 1.00 90.94 173 HIS A C 1
ATOM 1349 O O . HIS A 1 173 ? -4.161 10.926 -9.486 1.00 90.94 173 HIS A O 1
ATOM 1355 N N . TYR A 1 174 ? -3.772 10.858 -7.270 1.00 94.31 174 TYR A N 1
ATOM 1356 C CA . TYR A 1 174 ? -4.946 10.060 -6.902 1.00 94.31 174 TYR A CA 1
ATOM 1357 C C . TYR A 1 174 ? -5.828 10.827 -5.912 1.00 94.31 174 TYR A C 1
ATOM 1359 O O . TYR A 1 174 ? -5.338 11.314 -4.896 1.00 94.31 174 TYR A O 1
ATOM 1367 N N . ASP A 1 175 ? -7.131 10.885 -6.180 1.00 95.19 175 ASP A N 1
ATOM 1368 C CA . ASP A 1 175 ? -8.139 11.455 -5.279 1.00 95.19 175 ASP A CA 1
ATOM 1369 C C . ASP A 1 175 ? -9.150 10.388 -4.848 1.00 95.19 175 ASP A C 1
ATOM 1371 O O . ASP A 1 175 ? -9.463 9.476 -5.612 1.00 95.19 175 ASP A O 1
ATOM 1375 N N . ILE A 1 176 ? -9.704 10.515 -3.641 1.00 96.25 176 ILE A N 1
ATOM 1376 C CA . ILE A 1 176 ? -10.780 9.636 -3.160 1.00 96.25 176 ILE A CA 1
ATOM 1377 C C . ILE A 1 176 ? -12.108 10.061 -3.796 1.00 96.25 176 ILE A C 1
ATOM 1379 O O . ILE A 1 176 ? -12.494 11.229 -3.721 1.00 96.25 176 ILE A O 1
ATOM 1383 N N . LEU A 1 177 ? -12.836 9.101 -4.368 1.00 94.94 177 LEU A N 1
ATOM 1384 C CA . LEU A 1 177 ? -14.205 9.278 -4.844 1.00 94.94 177 LEU A CA 1
ATOM 1385 C C . LEU A 1 177 ? -15.202 8.723 -3.822 1.00 94.94 177 LEU A C 1
ATOM 1387 O O . LEU A 1 177 ? -15.082 7.586 -3.367 1.00 94.94 177 LEU A O 1
ATOM 1391 N N . TYR A 1 178 ? -16.227 9.514 -3.510 1.00 91.56 178 TYR A N 1
ATOM 1392 C CA . TYR A 1 178 ? -17.355 9.097 -2.679 1.00 91.56 178 TYR A CA 1
ATOM 1393 C C . TYR A 1 178 ? -18.534 8.744 -3.594 1.00 91.56 178 TYR A C 1
ATOM 1395 O O . TYR A 1 178 ? -18.976 9.593 -4.370 1.00 91.56 178 TYR A O 1
ATOM 1403 N N . LYS A 1 179 ? -19.007 7.494 -3.524 1.00 82.50 179 LYS A N 1
ATOM 1404 C CA . LYS A 1 179 ? -20.170 6.983 -4.266 1.00 82.50 179 LYS A CA 1
ATOM 1405 C C . LYS A 1 179 ? -21.313 6.635 -3.325 1.00 82.50 179 LYS A C 1
ATOM 1407 O O . LYS A 1 179 ? -21.014 6.171 -2.202 1.00 82.50 179 LYS A O 1
#